Protein AF-A0A969RW95-F1 (afdb_monomer_lite)

Structure (mmCIF, N/CA/C/O backbone):
data_AF-A0A969RW95-F1
#
_entry.id   AF-A0A969RW95-F1
#
loop_
_atom_site.group_PDB
_atom_site.id
_atom_site.type_symbol
_atom_site.label_atom_id
_atom_site.label_alt_id
_atom_site.label_comp_id
_atom_site.label_asym_id
_atom_site.label_entity_id
_atom_site.label_seq_id
_atom_site.pdbx_PDB_ins_code
_atom_site.Cartn_x
_atom_site.Cartn_y
_atom_site.Cartn_z
_atom_site.occupancy
_atom_site.B_iso_or_equiv
_atom_site.auth_seq_id
_atom_site.auth_comp_id
_atom_site.auth_asym_id
_atom_site.auth_atom_id
_atom_site.pdbx_PDB_model_num
ATOM 1 N N . MET A 1 1 ? 21.499 18.470 3.771 1.00 58.03 1 MET A N 1
ATOM 2 C CA . MET A 1 1 ? 20.768 18.487 2.485 1.00 58.03 1 MET A CA 1
ATOM 3 C C . MET A 1 1 ? 20.647 17.039 2.025 1.00 58.03 1 MET A C 1
ATOM 5 O O . MET A 1 1 ? 21.665 16.43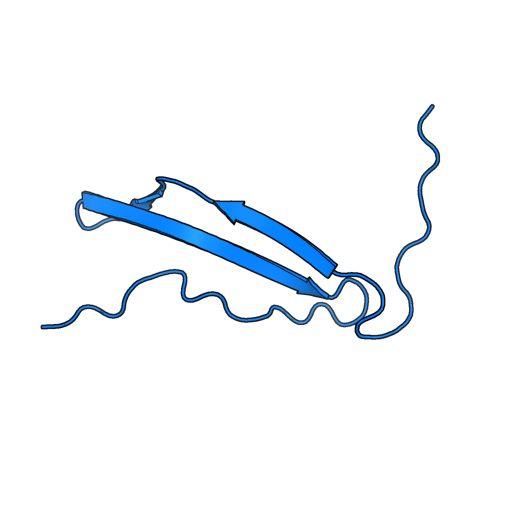2 1.730 1.00 58.03 1 MET A O 1
ATOM 9 N N . GLY A 1 2 ? 19.462 16.430 2.132 1.00 69.06 2 GLY A N 1
ATOM 10 C CA . GLY A 1 2 ? 19.281 15.013 1.793 1.00 69.06 2 GLY A CA 1
ATOM 11 C C . GLY A 1 2 ? 19.388 14.798 0.284 1.00 69.06 2 GLY A C 1
ATOM 12 O O . GLY A 1 2 ? 18.793 15.550 -0.486 1.00 69.06 2 GLY A O 1
ATOM 13 N N . THR A 1 3 ? 20.156 13.804 -0.152 1.00 73.44 3 THR A N 1
ATOM 14 C CA . THR A 1 3 ? 20.270 13.453 -1.570 1.00 73.44 3 THR A CA 1
ATOM 15 C C . THR A 1 3 ? 18.940 12.890 -2.069 1.00 73.44 3 THR A C 1
ATOM 17 O O . THR A 1 3 ? 18.451 11.865 -1.590 1.00 73.44 3 THR A O 1
ATOM 20 N N . LYS A 1 4 ? 18.321 13.571 -3.040 1.00 79.62 4 LYS A N 1
ATOM 21 C CA . LYS A 1 4 ? 17.111 13.082 -3.708 1.00 79.62 4 LYS A CA 1
ATOM 22 C C . LYS A 1 4 ? 17.481 11.834 -4.510 1.00 79.62 4 LYS A C 1
ATOM 24 O O . LYS A 1 4 ? 18.221 11.930 -5.486 1.00 79.62 4 LYS A O 1
ATOM 29 N N . ARG A 1 5 ? 16.981 10.664 -4.105 1.00 82.31 5 ARG A N 1
ATOM 30 C CA . ARG A 1 5 ? 17.142 9.443 -4.905 1.00 82.31 5 ARG A CA 1
ATOM 31 C C . ARG A 1 5 ? 16.350 9.579 -6.215 1.00 82.31 5 ARG A C 1
ATOM 33 O O . ARG A 1 5 ? 15.252 10.144 -6.191 1.00 82.31 5 ARG A O 1
ATOM 40 N N . PRO A 1 6 ? 16.867 9.072 -7.345 1.00 89.50 6 PRO A N 1
ATOM 41 C CA . PRO A 1 6 ? 16.105 9.024 -8.587 1.00 89.50 6 PRO A CA 1
ATOM 42 C C . PRO A 1 6 ? 14.858 8.132 -8.431 1.00 89.50 6 PRO A C 1
ATOM 44 O O . PRO A 1 6 ? 14.864 7.155 -7.668 1.00 89.50 6 PRO A O 1
ATOM 47 N N . ARG A 1 7 ? 13.784 8.500 -9.142 1.00 90.38 7 ARG A N 1
ATOM 48 C CA . ARG A 1 7 ? 12.542 7.713 -9.277 1.00 90.38 7 ARG A CA 1
ATOM 49 C C . ARG A 1 7 ? 12.840 6.364 -9.948 1.00 90.38 7 ARG A C 1
ATOM 51 O O . ARG A 1 7 ? 13.772 6.289 -10.746 1.00 90.38 7 ARG A O 1
ATOM 58 N N . ALA A 1 8 ? 12.043 5.339 -9.648 1.00 95.69 8 ALA A N 1
ATOM 59 C CA . ALA A 1 8 ? 12.011 4.113 -10.443 1.00 95.69 8 ALA A CA 1
ATOM 60 C C . ALA A 1 8 ? 11.544 4.385 -11.886 1.00 95.69 8 ALA A C 1
ATOM 62 O O . ALA A 1 8 ? 10.681 5.234 -12.116 1.00 95.69 8 ALA A O 1
ATOM 63 N N . THR A 1 9 ? 12.120 3.660 -12.840 1.00 96.50 9 THR A N 1
ATOM 64 C CA . THR A 1 9 ? 11.805 3.724 -14.277 1.00 96.50 9 THR A CA 1
ATOM 65 C C . THR A 1 9 ? 11.296 2.395 -14.826 1.00 96.50 9 THR A C 1
ATOM 67 O O . THR A 1 9 ? 10.731 2.374 -15.914 1.00 96.50 9 THR A O 1
ATOM 70 N N . GLU A 1 10 ? 11.478 1.298 -14.089 1.00 97.81 10 GLU A N 1
ATOM 71 C CA . GLU A 1 10 ? 11.012 -0.037 -14.464 1.00 97.81 10 GLU A CA 1
ATOM 72 C C . GLU A 1 10 ? 9.907 -0.519 -13.522 1.00 97.81 10 GLU A C 1
ATOM 74 O O . GLU A 1 10 ? 9.920 -0.250 -12.317 1.00 97.81 10 GLU A O 1
ATOM 79 N N . VAL A 1 11 ? 8.943 -1.247 -14.085 1.00 96.81 11 VAL A N 1
ATOM 80 C CA . VAL A 1 11 ? 7.846 -1.861 -13.331 1.00 96.81 11 VAL A CA 1
ATOM 81 C C . VAL A 1 11 ? 8.418 -2.867 -12.327 1.00 96.81 11 VAL A C 1
ATOM 83 O O . VAL A 1 11 ? 9.282 -3.669 -12.672 1.00 96.81 11 VAL A O 1
ATOM 86 N N . HIS A 1 12 ? 7.939 -2.811 -11.084 1.00 95.06 12 HIS A N 1
ATOM 87 C CA . HIS A 1 12 ? 8.365 -3.620 -9.933 1.00 95.06 12 HIS A CA 1
ATOM 88 C C . HIS A 1 12 ? 9.767 -3.302 -9.383 1.00 95.06 12 HIS A C 1
ATOM 90 O O . HIS A 1 12 ? 10.259 -4.016 -8.509 1.00 95.06 12 HIS A O 1
ATOM 96 N N . GLN A 1 13 ? 10.403 -2.213 -9.825 1.00 95.75 13 GLN A N 1
ATOM 97 C CA . GLN A 1 13 ? 11.733 -1.805 -9.355 1.00 95.75 13 GLN A CA 1
ATOM 98 C C 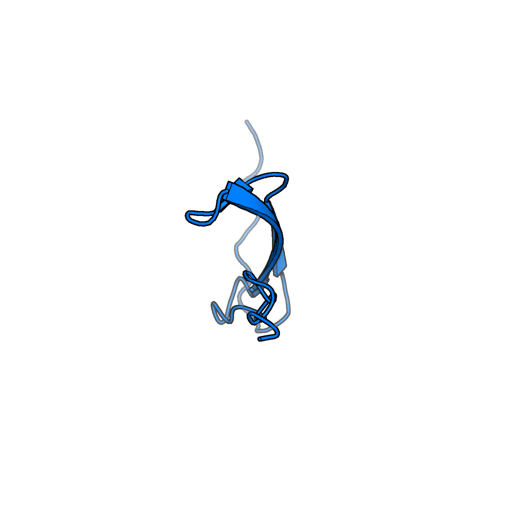. GLN A 1 13 ? 11.714 -1.194 -7.946 1.00 95.75 13 GLN A C 1
ATOM 100 O O . GLN A 1 13 ? 12.673 -1.344 -7.182 1.00 95.75 13 GLN A O 1
ATOM 105 N N . ARG A 1 14 ? 10.652 -0.458 -7.595 1.00 95.38 14 ARG A N 1
ATOM 106 C CA . ARG A 1 14 ? 10.496 0.135 -6.264 1.00 95.38 14 ARG A CA 1
ATOM 107 C C . ARG A 1 14 ? 9.032 0.231 -5.879 1.00 95.38 14 ARG A C 1
ATOM 109 O O . ARG A 1 14 ? 8.216 0.750 -6.632 1.00 95.38 14 ARG A O 1
ATOM 116 N N . TRP A 1 15 ? 8.761 -0.174 -4.648 1.00 94.31 15 TRP A N 1
ATOM 117 C CA . TRP A 1 15 ? 7.450 -0.083 -4.032 1.00 94.31 15 TRP A CA 1
ATOM 118 C C . TRP A 1 15 ? 7.462 0.967 -2.929 1.00 94.31 15 TRP A C 1
ATOM 120 O O . TRP A 1 15 ? 8.435 1.092 -2.180 1.00 94.31 15 TRP A O 1
ATOM 130 N N . GLN A 1 16 ? 6.375 1.721 -2.838 1.00 93.81 16 GLN A N 1
ATOM 131 C CA . GLN A 1 16 ? 6.047 2.513 -1.662 1.00 93.81 16 GLN A CA 1
ATOM 132 C C . GLN A 1 16 ? 5.046 1.714 -0.841 1.00 93.81 16 GLN A C 1
ATOM 134 O O . GLN A 1 16 ? 4.081 1.189 -1.392 1.00 93.81 16 GLN A O 1
ATOM 139 N N . VAL A 1 17 ? 5.309 1.602 0.455 1.00 92.38 17 VAL A N 1
ATOM 140 C CA . VAL A 1 17 ? 4.458 0.873 1.389 1.00 92.38 17 VAL A CA 1
ATOM 141 C C . VAL A 1 17 ? 4.046 1.835 2.488 1.00 92.38 17 VAL A C 1
ATOM 143 O O . VAL A 1 17 ? 4.909 2.497 3.066 1.00 92.38 17 VAL A O 1
ATOM 146 N N . ASP A 1 18 ? 2.748 1.905 2.757 1.00 91.75 18 ASP A N 1
ATOM 147 C CA . ASP A 1 18 ? 2.180 2.722 3.827 1.00 91.75 18 ASP A CA 1
ATOM 148 C C . ASP A 1 18 ? 1.174 1.913 4.640 1.00 91.75 18 ASP A C 1
ATOM 150 O O . ASP A 1 18 ? 0.427 1.099 4.090 1.00 91.75 18 ASP A O 1
ATOM 154 N N . ALA A 1 19 ? 1.174 2.136 5.951 1.00 89.62 19 ALA A N 1
ATOM 155 C CA . ALA A 1 19 ? 0.315 1.443 6.894 1.00 89.62 19 ALA A CA 1
ATOM 156 C C . ALA A 1 19 ? -0.586 2.449 7.603 1.00 89.62 19 ALA A C 1
ATOM 158 O O . ALA A 1 19 ? -0.109 3.381 8.251 1.00 89.62 19 ALA A O 1
ATOM 159 N N . VAL A 1 20 ? -1.890 2.196 7.556 1.00 90.00 20 VAL A N 1
ATOM 160 C CA . VAL A 1 20 ? -2.867 2.914 8.370 1.00 90.00 20 VAL A CA 1
ATOM 161 C C . VAL A 1 20 ? -3.316 1.984 9.483 1.00 90.00 20 VAL A C 1
ATOM 163 O O . VAL A 1 20 ? -3.637 0.818 9.249 1.00 90.00 20 VAL A O 1
ATOM 166 N N . SER A 1 21 ? -3.322 2.496 10.709 1.00 90.06 21 SER A N 1
ATOM 167 C CA . SER A 1 21 ? -3.718 1.734 11.889 1.00 90.06 21 SER A CA 1
ATOM 168 C C . SER A 1 21 ? -4.811 2.453 12.663 1.00 90.06 21 SER A C 1
ATOM 170 O O . SER A 1 21 ? -4.821 3.679 12.732 1.00 90.06 21 SER A O 1
ATOM 172 N N . GLN A 1 22 ? -5.711 1.662 13.250 1.00 90.69 22 GLN A N 1
ATOM 173 C CA . GLN A 1 22 ? -6.780 2.118 14.143 1.00 90.69 22 GLN A CA 1
ATOM 174 C C . GLN A 1 22 ? -7.667 3.219 13.545 1.00 90.69 22 GLN A C 1
ATOM 176 O O . GLN A 1 22 ? -8.152 4.093 14.263 1.00 90.69 22 GLN A O 1
ATOM 181 N N . GLN A 1 23 ? -7.907 3.173 12.235 1.00 92.00 23 GLN A N 1
ATOM 182 C CA . GLN A 1 23 ? -8.839 4.103 11.617 1.00 92.00 23 GLN A CA 1
ATOM 183 C C . GLN A 1 23 ? -10.254 3.755 12.072 1.00 92.00 23 GLN A C 1
ATOM 185 O O . GLN A 1 23 ? -10.688 2.617 11.888 1.00 92.00 23 GLN A O 1
ATOM 190 N N . GLN A 1 24 ? -10.982 4.723 12.626 1.00 92.31 24 GLN A N 1
ATOM 191 C CA . GLN A 1 24 ? -12.405 4.541 12.903 1.00 92.31 24 GLN A CA 1
ATOM 192 C C . GLN A 1 24 ? -13.207 4.496 11.604 1.00 92.31 24 GLN A C 1
ATOM 194 O O . GLN A 1 24 ? -13.063 5.359 10.735 1.00 92.31 24 GLN A O 1
ATOM 199 N N . LEU A 1 25 ? -14.064 3.487 11.501 1.00 88.25 25 LEU A N 1
ATOM 200 C CA . LEU A 1 25 ? -15.016 3.318 10.417 1.00 88.25 25 LEU A CA 1
ATOM 201 C C . LEU A 1 25 ? -16.372 3.933 10.785 1.00 88.25 25 LEU A C 1
ATOM 2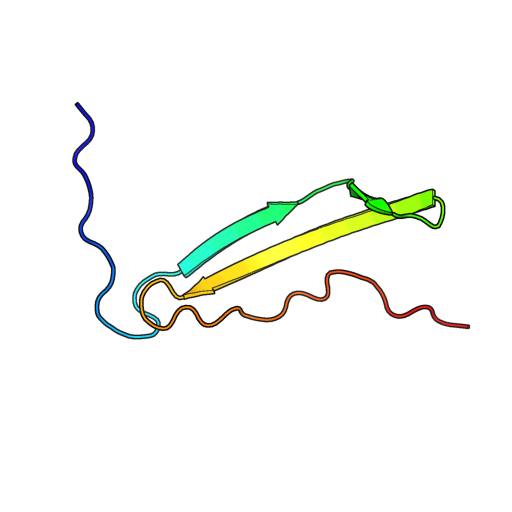03 O O . LEU A 1 25 ? -16.682 4.163 11.953 1.00 88.25 25 LEU A O 1
ATOM 207 N N . ALA A 1 26 ? -17.202 4.194 9.772 1.00 88.81 26 ALA A N 1
ATOM 208 C CA . ALA A 1 26 ? -18.523 4.802 9.958 1.00 88.81 26 ALA A CA 1
ATOM 209 C C . ALA A 1 26 ? -19.490 3.935 10.789 1.00 88.8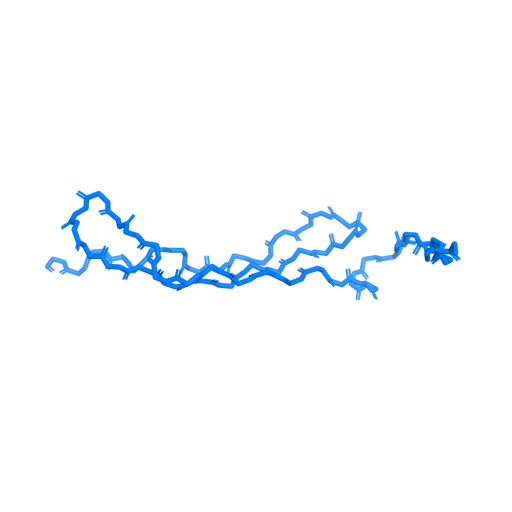1 26 ALA A C 1
ATOM 211 O O . ALA A 1 26 ? -20.447 4.459 11.354 1.00 88.81 26 ALA A O 1
ATOM 212 N N . ASP A 1 27 ? -19.237 2.629 10.877 1.00 88.38 27 ASP A N 1
ATOM 213 C CA . ASP A 1 27 ? -19.993 1.675 11.696 1.00 88.38 27 ASP A CA 1
ATOM 214 C C . ASP A 1 27 ? -19.505 1.600 13.159 1.00 88.38 27 ASP A C 1
ATOM 216 O O . ASP A 1 27 ? -20.035 0.824 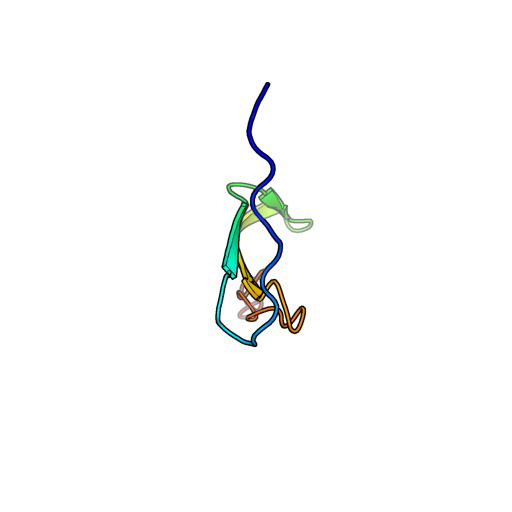13.952 1.00 88.38 27 ASP A O 1
ATOM 220 N N . GLY A 1 28 ? -18.506 2.408 13.531 1.00 90.12 28 GLY A N 1
ATOM 221 C CA . GLY A 1 28 ? -17.919 2.435 14.870 1.00 90.12 28 GLY A CA 1
ATOM 222 C C . GLY A 1 28 ? -16.851 1.366 15.119 1.00 90.12 28 GLY A C 1
ATOM 223 O O . GLY A 1 28 ? -16.260 1.352 16.201 1.00 90.12 28 GLY A O 1
ATOM 224 N N . THR A 1 29 ? -16.564 0.493 14.150 1.00 89.31 29 THR A N 1
ATOM 225 C CA . THR A 1 29 ? -15.434 -0.443 14.227 1.00 89.31 29 THR A CA 1
ATOM 226 C C . THR A 1 29 ? -14.116 0.248 13.860 1.00 89.31 29 THR A C 1
ATOM 228 O O . THR A 1 29 ? -14.089 1.415 13.458 1.00 89.31 29 THR A O 1
ATOM 231 N N . THR A 1 30 ? -12.990 -0.451 14.025 1.00 90.44 30 THR A N 1
ATOM 232 C CA . THR A 1 30 ? -11.675 0.037 13.593 1.00 90.44 30 THR A CA 1
ATOM 233 C C . THR A 1 30 ? -11.062 -0.872 12.542 1.00 90.44 30 THR A C 1
ATOM 235 O O . THR A 1 30 ? -11.206 -2.093 12.592 1.00 90.44 30 THR A O 1
ATOM 238 N N . ALA A 1 31 ? -10.341 -0.267 11.599 1.00 87.94 31 ALA A N 1
ATOM 239 C CA . ALA A 1 31 ? -9.600 -0.982 10.572 1.00 87.94 31 ALA A CA 1
ATOM 240 C C . ALA A 1 31 ? -8.114 -0.618 10.583 1.00 87.94 31 ALA A C 1
ATOM 242 O O . ALA A 1 31 ? -7.708 0.503 10.908 1.00 87.94 31 ALA A O 1
ATOM 243 N N . CYS A 1 32 ? -7.311 -1.596 10.181 1.00 87.81 32 CYS A N 1
ATOM 244 C CA . CYS A 1 32 ? -5.899 -1.445 9.876 1.00 87.81 32 CYS A CA 1
ATOM 245 C C . CYS A 1 32 ? -5.672 -2.017 8.480 1.00 87.81 32 CYS A C 1
ATOM 247 O O . CYS A 1 32 ? -6.137 -3.120 8.193 1.00 87.81 32 CYS A O 1
ATOM 249 N N . TRP A 1 33 ? -4.941 -1.306 7.631 1.00 87.44 33 TRP A N 1
ATOM 250 C CA . TRP A 1 33 ? -4.604 -1.804 6.302 1.00 87.44 33 TRP A CA 1
ATOM 251 C C . TRP A 1 33 ? -3.210 -1.363 5.878 1.00 87.44 33 TRP A C 1
ATOM 253 O O . TRP A 1 33 ? -2.635 -0.405 6.400 1.00 87.44 33 TRP A O 1
ATOM 263 N N . LEU A 1 34 ? -2.677 -2.096 4.906 1.00 88.25 34 LEU A N 1
ATOM 264 C CA . LEU A 1 34 ? -1.413 -1.815 4.250 1.00 88.25 34 LEU A CA 1
ATOM 265 C C . LEU A 1 34 ? -1.698 -1.500 2.785 1.00 88.25 34 LEU A C 1
ATOM 267 O O . LEU A 1 34 ? -2.455 -2.219 2.133 1.00 88.25 34 LEU A O 1
ATOM 271 N N . THR A 1 35 ? -1.076 -0.452 2.264 1.00 90.25 35 THR A N 1
ATOM 272 C CA . THR A 1 35 ? -1.056 -0.166 0.829 1.00 90.25 35 THR A CA 1
ATOM 273 C C . THR A 1 35 ? 0.343 -0.408 0.288 1.00 90.25 35 THR A C 1
ATOM 275 O O . THR A 1 35 ? 1.334 -0.085 0.943 1.00 90.25 35 THR A O 1
ATOM 278 N N . ALA A 1 36 ? 0.425 -0.990 -0.905 1.00 92.06 36 ALA A N 1
ATOM 279 C CA . ALA A 1 36 ? 1.671 -1.147 -1.638 1.00 92.06 36 ALA A CA 1
ATOM 280 C C . ALA A 1 36 ? 1.467 -0.630 -3.062 1.00 92.06 36 ALA A C 1
ATOM 282 O O . ALA A 1 36 ? 0.635 -1.155 -3.800 1.00 92.06 36 ALA A O 1
ATOM 283 N N . SER A 1 37 ? 2.215 0.401 -3.448 1.00 94.00 37 SER A N 1
ATOM 284 C CA . SER A 1 37 ? 2.144 0.986 -4.787 1.00 94.00 37 SER A CA 1
ATOM 285 C C . SER A 1 37 ? 3.484 0.897 -5.502 1.00 94.00 37 SER A C 1
ATOM 287 O O . SER A 1 37 ? 4.506 1.330 -4.959 1.00 94.00 37 SER A O 1
ATOM 289 N N . ASP A 1 38 ? 3.478 0.393 -6.729 1.00 95.88 38 ASP A N 1
ATOM 290 C CA . ASP A 1 38 ? 4.648 0.397 -7.599 1.00 95.88 38 ASP A CA 1
ATOM 291 C C . ASP A 1 38 ? 4.929 1.819 -8.112 1.00 95.88 38 ASP A 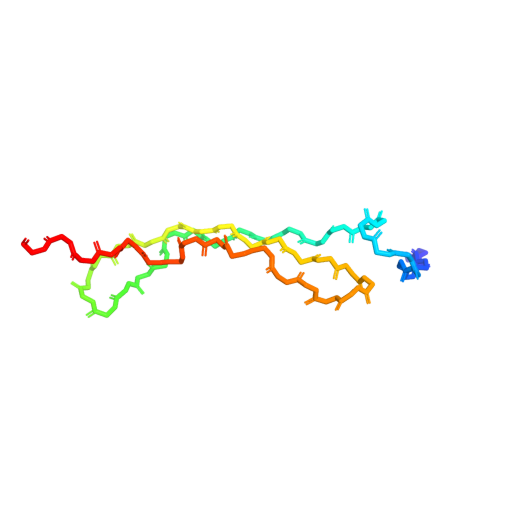C 1
ATOM 293 O O . ASP A 1 38 ? 4.051 2.489 -8.657 1.00 95.88 38 ASP A O 1
ATOM 297 N N . GLU A 1 39 ? 6.161 2.298 -7.940 1.00 95.81 39 GLU A N 1
ATOM 298 C CA . GLU A 1 39 ? 6.523 3.689 -8.235 1.00 95.81 39 GLU A CA 1
ATOM 299 C C . GLU A 1 39 ? 6.507 4.006 -9.743 1.00 95.81 39 GLU A C 1
ATOM 301 O O . GLU A 1 39 ? 6.232 5.150 -10.119 1.00 95.81 39 GLU A O 1
ATOM 306 N N . ALA A 1 40 ? 6.783 3.020 -10.606 1.00 96.56 40 ALA A N 1
ATOM 307 C CA . ALA A 1 40 ? 6.889 3.222 -12.051 1.00 96.56 40 ALA A CA 1
ATOM 308 C C . ALA A 1 40 ? 5.530 3.114 -12.764 1.00 96.56 40 ALA A C 1
ATOM 310 O O . ALA A 1 40 ? 5.136 4.019 -13.501 1.00 96.56 40 ALA A O 1
ATOM 311 N N . SER A 1 41 ? 4.796 2.026 -12.530 1.00 96.06 41 SER A N 1
ATOM 312 C CA . SER A 1 41 ? 3.488 1.757 -13.145 1.00 96.06 41 SER A CA 1
ATOM 313 C C . SER A 1 41 ? 2.332 2.468 -12.452 1.00 96.06 41 SER A C 1
ATOM 315 O O . SER A 1 41 ? 1.281 2.650 -13.064 1.00 96.06 41 SER A O 1
ATOM 317 N N . ARG A 1 42 ? 2.514 2.872 -11.185 1.00 93.00 42 ARG A N 1
ATOM 318 C CA . ARG A 1 42 ? 1.447 3.356 -10.293 1.00 93.00 42 ARG A CA 1
ATOM 319 C C . ARG A 1 42 ? 0.394 2.295 -9.974 1.00 93.00 42 ARG A C 1
ATOM 321 O O . ARG A 1 42 ? -0.681 2.639 -9.487 1.00 93.00 42 ARG A O 1
ATOM 328 N N . ALA A 1 43 ? 0.691 1.022 -10.239 1.00 93.62 43 ALA A N 1
ATOM 329 C CA . ALA A 1 43 ? -0.164 -0.072 -9.819 1.00 93.62 43 ALA A CA 1
ATOM 330 C C . ALA A 1 43 ? -0.269 -0.073 -8.292 1.00 93.62 43 ALA A C 1
ATOM 332 O O . ALA A 1 43 ? 0.743 -0.003 -7.593 1.00 93.62 43 ALA A O 1
ATOM 333 N N . LEU A 1 44 ? -1.498 -0.154 -7.789 1.00 90.44 44 LEU A N 1
ATOM 334 C CA . LEU A 1 44 ? -1.783 -0.385 -6.383 1.00 90.44 44 LEU A CA 1
ATOM 335 C C . LEU A 1 44 ? -2.091 -1.870 -6.214 1.00 90.44 44 LEU A C 1
ATOM 337 O O . LEU A 1 44 ? -3.009 -2.388 -6.848 1.00 90.44 44 LEU A O 1
ATOM 341 N N . LEU A 1 45 ? -1.328 -2.547 -5.362 1.00 82.12 45 LEU A N 1
ATOM 342 C CA . LEU A 1 45 ? -1.715 -3.859 -4.867 1.00 82.12 45 LEU A CA 1
ATOM 343 C C . LEU A 1 45 ? -2.872 -3.638 -3.896 1.00 82.12 45 LEU A C 1
ATOM 345 O O . LEU A 1 45 ? -2.715 -2.955 -2.882 1.00 82.12 45 LEU A O 1
ATOM 349 N N . GLU A 1 46 ? -4.041 -4.159 -4.254 1.00 68.88 46 GLU A N 1
ATOM 350 C CA . GLU A 1 46 ? -5.235 -4.079 -3.424 1.00 68.88 46 GLU A CA 1
ATOM 351 C C . GLU A 1 46 ? -4.939 -4.700 -2.052 1.00 68.88 46 GLU A C 1
ATOM 353 O O . GLU A 1 46 ? -4.705 -5.901 -1.924 1.00 68.88 46 GLU A O 1
ATOM 358 N N . GLY A 1 47 ? -4.908 -3.857 -1.021 1.00 62.66 47 GLY A N 1
ATOM 359 C CA . GLY A 1 47 ? -5.052 -4.284 0.361 1.00 62.66 47 GLY A CA 1
ATOM 360 C C . GLY A 1 47 ? -6.534 -4.222 0.684 1.00 62.66 47 GLY A C 1
ATOM 361 O O . GLY A 1 47 ? -7.158 -3.199 0.422 1.00 62.66 47 GLY A O 1
ATOM 362 N N . SER A 1 48 ? -7.124 -5.291 1.213 1.00 64.06 48 SER A N 1
ATOM 363 C CA . SER A 1 48 ? -8.515 -5.261 1.673 1.00 64.06 48 SER A CA 1
ATOM 364 C C . SER A 1 48 ? -8.665 -4.204 2.774 1.00 64.06 48 SER A C 1
ATOM 366 O O . SER A 1 48 ? -8.357 -4.458 3.934 1.00 64.06 48 SER A O 1
ATOM 368 N N . VAL A 1 49 ? -9.087 -2.995 2.392 1.00 61.91 49 VAL A N 1
ATOM 369 C CA . VAL A 1 49 ? -9.187 -1.824 3.285 1.00 61.91 49 VAL A CA 1
ATOM 370 C C . VAL A 1 49 ? -10.340 -1.985 4.279 1.00 61.91 49 VAL A C 1
ATOM 372 O O . VAL A 1 49 ? -10.290 -1.452 5.385 1.00 61.91 49 VAL A O 1
ATOM 375 N N . PHE A 1 50 ? -11.354 -2.767 3.904 1.00 60.75 50 PHE A N 1
ATOM 376 C CA . PHE A 1 50 ? -12.527 -3.048 4.718 1.00 60.75 50 PHE A CA 1
ATOM 377 C C . PHE A 1 50 ? -12.783 -4.559 4.732 1.00 60.75 50 PHE A C 1
ATOM 379 O O . PHE A 1 50 ? -12.815 -5.169 3.657 1.00 60.75 50 PHE A O 1
ATOM 386 N N . PRO A 1 51 ? -12.969 -5.191 5.904 1.00 62.25 51 PRO A N 1
ATOM 387 C CA . PRO A 1 51 ? -13.545 -6.526 5.938 1.00 62.25 51 PRO A CA 1
ATOM 388 C C . PRO A 1 51 ? -14.932 -6.465 5.284 1.00 62.25 51 PRO A C 1
ATOM 390 O O . PRO A 1 51 ? -15.734 -5.586 5.595 1.00 62.25 51 PRO A O 1
ATOM 393 N N . LEU A 1 52 ? -15.208 -7.374 4.346 1.00 60.69 52 LEU A N 1
ATOM 394 C CA . LEU A 1 52 ? -16.553 -7.520 3.792 1.00 60.69 52 LEU A CA 1
ATOM 395 C C . LEU A 1 52 ? -17.489 -7.835 4.960 1.00 60.69 52 LEU A C 1
ATOM 397 O O . LEU A 1 52 ? -17.241 -8.806 5.676 1.00 60.69 52 LEU A O 1
ATOM 401 N N . CYS A 1 53 ? -18.526 -7.018 5.164 1.00 53.03 53 CYS A N 1
ATOM 402 C CA . CYS A 1 53 ? -19.572 -7.297 6.141 1.00 53.03 53 CYS A CA 1
ATOM 403 C C . CYS A 1 53 ? -20.048 -8.746 5.955 1.00 53.03 53 CYS A C 1
ATOM 405 O O . CYS A 1 53 ? -20.672 -9.067 4.942 1.00 53.03 53 CYS A O 1
ATOM 407 N N . GLN A 1 54 ? -19.721 -9.626 6.900 1.00 51.53 54 GLN A N 1
ATOM 408 C CA . GLN A 1 54 ? -20.337 -10.944 6.987 1.00 51.53 54 GLN A CA 1
ATOM 409 C C . GLN A 1 54 ? -21.679 -10.733 7.694 1.00 51.53 54 GLN A C 1
ATOM 411 O O . GLN A 1 54 ? -21.704 -10.529 8.907 1.00 51.53 54 GLN A O 1
ATOM 416 N N . PHE A 1 55 ? -22.759 -10.664 6.913 1.00 47.59 55 PHE A N 1
ATOM 417 C CA . PHE A 1 55 ? -24.134 -10.728 7.414 1.00 47.59 55 PHE A CA 1
ATOM 418 C C . PHE A 1 55 ? -24.541 -12.179 7.669 1.00 47.59 55 PHE A C 1
ATOM 420 O O . PHE A 1 55 ? -24.123 -13.048 6.867 1.00 47.59 55 PHE A O 1
#

Radius of gyration: 15.62 Å; chains: 1; bounding box: 45×29×29 Å

Secondary structure (DSSP, 8-state):
----PPPP-STTS-EEEEEEEEEEPTTS-EEEEEEEEETTT--EE----S-----

Foldseek 3Di:
DDDDDDFDADWPPDKDKDKDFQDQDPVRDGFIWMWIATRHVRDIDDIPRDDDPPD

Sequence (55 aa):
MGTKRPRATEVHQRWQVDAVSQQQLADGTTACWLTASDEASRALLEGSVFPLCQF

pLDDT: mean 84.22, std 13.79, range [47.59, 97.81]